Protein AF-A0A397ACU7-F1 (afdb_monomer_lite)

pLDDT: mean 76.29, std 17.74, range [30.45, 96.38]

Structure (mmCIF, N/CA/C/O backbone):
data_AF-A0A397ACU7-F1
#
_entry.id   AF-A0A397ACU7-F1
#
loop_
_atom_site.group_PDB
_atom_site.id
_atom_site.type_symbol
_atom_site.label_atom_id
_atom_site.label_alt_id
_atom_site.label_comp_id
_atom_site.label_asym_id
_atom_site.label_entity_id
_atom_site.label_seq_id
_atom_site.pdbx_PDB_ins_code
_atom_site.Cartn_x
_atom_site.Cartn_y
_atom_site.Cartn_z
_atom_site.occupancy
_atom_site.B_iso_or_equiv
_atom_site.auth_seq_id
_atom_site.auth_comp_id
_atom_site.auth_asym_id
_atom_site.auth_atom_id
_atom_site.pdbx_PDB_model_num
ATOM 1 N N . GLU A 1 1 ? 20.300 -35.155 -8.261 1.00 39.19 1 GLU A N 1
ATOM 2 C CA . GLU A 1 1 ? 19.175 -34.224 -8.020 1.00 39.19 1 GLU A CA 1
ATOM 3 C C . GLU A 1 1 ? 19.574 -33.224 -6.942 1.00 39.19 1 GLU A C 1
ATOM 5 O O . GLU A 1 1 ? 20.519 -33.533 -6.229 1.00 39.19 1 GLU A O 1
ATOM 10 N N . THR A 1 2 ? 18.857 -32.092 -6.836 1.00 38.22 2 THR A N 1
ATOM 11 C CA . THR A 1 2 ? 18.760 -31.176 -5.666 1.00 38.22 2 THR A CA 1
ATOM 12 C C . THR A 1 2 ? 20.069 -30.632 -5.042 1.00 38.22 2 THR A C 1
ATOM 14 O O . THR A 1 2 ? 20.925 -31.390 -4.613 1.00 38.22 2 THR A O 1
ATOM 17 N N . ASN A 1 3 ? 20.287 -29.327 -4.849 1.00 34.41 3 ASN A N 1
ATOM 18 C CA . ASN A 1 3 ? 19.419 -28.156 -5.004 1.00 34.41 3 ASN A CA 1
ATOM 19 C C . ASN A 1 3 ? 20.238 -26.928 -5.417 1.00 34.41 3 ASN A C 1
ATOM 21 O O . ASN A 1 3 ? 21.365 -26.742 -4.959 1.00 34.41 3 ASN A O 1
ATOM 25 N N . THR A 1 4 ? 19.622 -26.043 -6.199 1.00 33.03 4 THR A N 1
ATOM 26 C CA . THR A 1 4 ? 20.116 -24.683 -6.433 1.00 33.03 4 THR A CA 1
ATOM 27 C C . THR A 1 4 ? 19.998 -23.888 -5.131 1.00 33.03 4 THR A C 1
ATOM 29 O O . THR A 1 4 ? 18.939 -23.355 -4.809 1.00 33.03 4 THR A O 1
ATOM 32 N N . VAL A 1 5 ? 21.068 -23.842 -4.339 1.00 34.16 5 VAL A N 1
ATOM 33 C CA . VAL A 1 5 ? 21.126 -22.978 -3.153 1.00 34.16 5 VAL A CA 1
ATOM 34 C C . VAL A 1 5 ? 21.293 -21.531 -3.622 1.00 34.16 5 VAL A C 1
ATOM 36 O O . VAL A 1 5 ? 22.089 -21.270 -4.524 1.00 34.16 5 VAL A O 1
ATOM 39 N N . LEU A 1 6 ? 20.563 -20.594 -3.008 1.00 35.56 6 LEU A N 1
ATOM 40 C CA . LEU A 1 6 ? 20.692 -19.147 -3.224 1.00 35.56 6 LEU A CA 1
ATOM 41 C C . LEU A 1 6 ? 22.076 -18.646 -2.771 1.00 35.56 6 LEU A C 1
ATOM 43 O O . LEU A 1 6 ? 22.251 -18.116 -1.675 1.00 35.56 6 LEU A O 1
ATOM 47 N N . GLY A 1 7 ? 23.084 -18.850 -3.617 1.00 30.45 7 GLY A N 1
ATOM 48 C CA . GLY A 1 7 ? 24.438 -18.355 -3.408 1.00 30.45 7 GLY A CA 1
ATOM 49 C C . GLY A 1 7 ? 24.537 -16.852 -3.676 1.00 30.45 7 GLY A C 1
ATOM 50 O O . GLY A 1 7 ? 24.100 -16.374 -4.717 1.00 30.45 7 GLY A O 1
ATOM 51 N N . ASN A 1 8 ? 25.192 -16.128 -2.764 1.00 37.19 8 ASN A N 1
ATOM 52 C CA . ASN A 1 8 ? 25.598 -14.722 -2.907 1.00 37.19 8 ASN A CA 1
ATOM 53 C C . ASN A 1 8 ? 24.500 -13.635 -2.962 1.00 37.19 8 ASN A C 1
ATOM 55 O O . ASN A 1 8 ? 24.664 -12.625 -3.644 1.00 37.19 8 ASN A O 1
ATOM 59 N N . VAL A 1 9 ? 23.499 -13.713 -2.081 1.00 35.19 9 VAL A N 1
ATOM 60 C CA . VAL A 1 9 ? 23.049 -12.496 -1.369 1.00 35.19 9 VAL A CA 1
ATOM 61 C C . VAL A 1 9 ? 23.699 -12.483 0.015 1.00 35.19 9 VAL A C 1
ATOM 63 O O . VAL A 1 9 ? 23.343 -13.252 0.899 1.00 35.19 9 VAL A O 1
ATOM 66 N N . SER A 1 10 ? 24.754 -11.681 0.175 1.00 38.12 10 SER A N 1
ATOM 67 C CA . SER A 1 10 ? 25.723 -11.847 1.272 1.00 38.12 10 SER A CA 1
ATOM 68 C C . SER A 1 10 ? 25.326 -11.215 2.611 1.00 38.12 10 SER A C 1
ATOM 70 O O . SER A 1 10 ? 26.067 -11.371 3.580 1.00 38.12 10 SER A O 1
ATOM 72 N N . GLN A 1 11 ? 24.197 -10.501 2.683 1.00 41.81 11 GLN A N 1
ATOM 73 C CA . GLN A 1 11 ? 23.679 -9.872 3.904 1.00 41.81 11 GLN A CA 1
ATOM 74 C C . GLN A 1 11 ? 22.144 -9.832 3.862 1.00 41.81 11 GLN A C 1
ATOM 76 O O . GLN A 1 11 ? 21.571 -9.466 2.838 1.00 41.81 11 GLN A O 1
ATOM 81 N N . GLY A 1 12 ? 21.483 -10.184 4.969 1.00 38.09 12 GLY A N 1
ATOM 82 C CA . GLY A 1 12 ? 20.056 -9.896 5.167 1.00 38.09 12 GLY A CA 1
ATOM 83 C C . GLY A 1 12 ? 19.844 -8.439 5.615 1.00 38.09 12 GLY A C 1
ATOM 84 O O . GLY A 1 12 ? 20.778 -7.811 6.113 1.00 38.09 12 GLY A O 1
ATOM 85 N N . LEU A 1 13 ? 18.648 -7.872 5.407 1.00 43.78 13 LEU A N 1
ATOM 86 C CA . LEU A 1 13 ? 18.529 -6.429 5.139 1.00 43.78 13 LEU A CA 1
ATOM 87 C C . LEU A 1 13 ? 17.731 -5.582 6.148 1.00 43.78 13 LEU A C 1
ATOM 89 O O . LEU A 1 13 ? 16.628 -5.922 6.551 1.00 43.78 13 LEU A O 1
ATOM 93 N N . TYR A 1 14 ? 18.372 -4.457 6.507 1.00 39.62 14 TYR A N 1
ATOM 94 C CA . TYR A 1 14 ? 18.176 -3.508 7.621 1.00 39.62 14 TYR A CA 1
ATOM 95 C C . TYR A 1 14 ? 16.985 -2.508 7.623 1.00 39.62 14 TYR A C 1
ATOM 97 O O . TYR A 1 14 ? 17.292 -1.336 7.845 1.00 39.62 14 TYR A O 1
ATOM 105 N N . TYR A 1 15 ? 15.704 -2.820 7.328 1.00 47.34 15 TYR A N 1
ATOM 106 C CA . TYR A 1 15 ? 14.641 -1.768 7.389 1.00 47.34 15 TYR A CA 1
ATOM 107 C C . TYR A 1 15 ? 13.234 -2.148 7.936 1.00 47.34 15 TYR A C 1
ATOM 109 O O . TYR A 1 15 ? 12.556 -3.001 7.373 1.00 47.34 15 TYR A O 1
ATOM 117 N N . GLY A 1 16 ? 12.777 -1.452 8.998 1.00 47.69 16 GLY A N 1
ATOM 118 C CA . GLY A 1 16 ? 11.485 -1.579 9.708 1.00 47.69 16 GLY A CA 1
ATOM 119 C C . GLY A 1 16 ? 11.460 -0.740 11.007 1.00 47.69 16 GLY A C 1
ATOM 120 O O . GLY A 1 16 ? 12.494 -0.544 11.639 1.00 47.69 16 GLY A O 1
ATOM 121 N N . CYS A 1 17 ? 10.305 -0.183 11.392 1.00 51.72 17 CYS A N 1
ATOM 122 C CA . CYS A 1 17 ? 10.240 0.986 12.294 1.00 51.72 17 CYS A CA 1
ATOM 123 C C . CYS A 1 17 ? 9.982 0.707 13.789 1.00 51.72 17 CYS A C 1
ATOM 125 O O . CYS A 1 17 ? 9.547 1.612 14.488 1.00 51.72 17 CYS A O 1
ATOM 127 N N . SER A 1 18 ? 10.239 -0.489 14.325 1.00 53.19 18 SER A N 1
ATOM 128 C CA . SER A 1 18 ? 9.941 -0.784 15.744 1.00 53.19 18 SER A CA 1
ATOM 129 C C . SER A 1 18 ? 10.674 0.131 16.737 1.00 53.19 18 SER A C 1
ATOM 131 O O . SER A 1 18 ? 10.066 0.584 17.701 1.00 53.19 18 SER A O 1
ATOM 133 N N . SER A 1 19 ? 11.932 0.487 16.461 1.00 57.47 19 SER A N 1
ATOM 134 C CA . SER A 1 19 ? 12.715 1.427 17.281 1.00 57.47 19 SER A CA 1
ATOM 135 C C . SER A 1 19 ? 12.197 2.869 17.250 1.00 57.47 19 SER A C 1
ATOM 137 O O . SER A 1 19 ? 12.534 3.655 18.129 1.00 57.47 19 SER A O 1
ATOM 139 N N . TYR A 1 20 ? 11.350 3.239 16.280 1.00 57.50 20 TYR A N 1
ATOM 140 C CA . TYR A 1 20 ? 10.664 4.535 16.287 1.00 57.50 20 TYR A CA 1
ATOM 141 C C . TYR A 1 20 ? 9.743 4.655 17.509 1.00 57.50 20 TYR A C 1
ATOM 143 O O . TYR A 1 20 ? 9.672 5.720 18.114 1.00 57.50 20 TYR A O 1
ATOM 151 N N . ASN A 1 21 ? 9.105 3.559 17.928 1.00 55.72 21 ASN A N 1
ATOM 152 C CA . ASN A 1 21 ? 8.153 3.559 19.041 1.00 55.72 21 ASN A CA 1
ATOM 153 C C . ASN A 1 21 ? 8.831 3.825 20.401 1.00 55.72 21 ASN A C 1
ATOM 155 O O . ASN A 1 21 ? 8.188 4.360 21.300 1.00 55.72 21 ASN A O 1
ATOM 159 N N . ASP A 1 22 ? 10.130 3.520 20.535 1.00 63.78 22 ASP A N 1
ATOM 160 C CA . ASP A 1 22 ? 10.926 3.852 21.728 1.00 63.78 22 ASP A CA 1
ATOM 161 C C . ASP A 1 22 ? 11.171 5.369 21.852 1.00 63.78 22 ASP A C 1
ATOM 163 O O . ASP A 1 22 ? 11.226 5.912 22.956 1.00 63.78 22 ASP A O 1
ATOM 167 N N . PHE A 1 23 ? 11.300 6.071 20.718 1.00 55.94 23 PHE A N 1
ATOM 168 C CA . PHE A 1 23 ? 11.478 7.530 20.664 1.00 55.94 23 PHE A CA 1
ATOM 169 C C . PHE A 1 23 ? 10.150 8.300 20.626 1.00 55.94 23 PHE A C 1
ATOM 171 O O . PHE A 1 23 ? 10.086 9.444 21.076 1.00 55.94 23 PHE A O 1
ATOM 178 N N . PHE A 1 24 ? 9.100 7.681 20.090 1.00 63.31 24 PHE A N 1
ATOM 179 C CA . PHE A 1 24 ? 7.780 8.269 19.881 1.00 63.31 24 PHE A CA 1
ATOM 180 C C . PHE A 1 24 ? 6.702 7.350 20.475 1.00 63.31 24 PHE A C 1
ATOM 182 O O . PHE A 1 24 ? 5.971 6.701 19.726 1.00 63.31 24 PHE A O 1
ATOM 189 N N . PRO A 1 25 ? 6.590 7.263 21.814 1.00 62.16 25 PRO A N 1
ATOM 190 C CA . PRO A 1 25 ? 5.558 6.453 22.450 1.00 62.16 25 PRO A CA 1
ATOM 191 C C . PRO A 1 25 ? 4.149 6.925 22.041 1.00 62.16 25 PRO A C 1
ATOM 193 O O . PRO A 1 25 ? 3.950 8.120 21.787 1.00 62.16 25 PRO A O 1
ATOM 196 N N . PRO A 1 26 ? 3.146 6.025 22.004 1.00 61.75 26 PRO A N 1
ATOM 197 C CA . PRO A 1 26 ? 1.774 6.385 21.659 1.00 61.75 26 PRO A CA 1
ATOM 198 C C . PRO A 1 26 ? 1.267 7.497 22.592 1.00 61.75 26 PRO A C 1
ATOM 200 O O . PRO A 1 26 ? 1.359 7.347 23.813 1.00 61.75 26 PRO A O 1
ATOM 203 N N . PRO A 1 27 ? 0.703 8.603 22.066 1.00 58.66 27 PRO A N 1
ATOM 204 C CA . PRO A 1 27 ? 0.390 9.809 22.846 1.00 58.66 27 PRO A CA 1
ATOM 205 C C . PRO A 1 27 ? -0.790 9.662 23.831 1.00 58.66 27 PRO A C 1
ATOM 207 O O . PRO A 1 27 ? -1.381 10.658 24.244 1.00 58.66 27 PRO A O 1
ATOM 210 N N . GLY A 1 28 ? -1.192 8.436 24.186 1.00 56.94 28 GLY A N 1
ATOM 211 C CA . GLY A 1 28 ? -2.330 8.114 25.059 1.00 56.94 28 GLY A CA 1
ATOM 212 C C . GLY A 1 28 ? -3.714 8.409 24.460 1.00 56.94 28 GLY A C 1
ATOM 213 O O . GLY A 1 28 ? -4.695 7.787 24.855 1.00 56.94 28 GLY A O 1
ATOM 214 N N . ALA A 1 29 ? -3.797 9.319 23.488 1.00 54.94 29 ALA A N 1
ATOM 215 C CA . ALA A 1 29 ? -4.983 9.628 22.703 1.00 54.94 29 ALA A CA 1
ATOM 216 C C . ALA A 1 29 ? -4.582 9.968 21.260 1.00 54.94 29 ALA A C 1
ATOM 218 O O . ALA A 1 29 ? -3.799 10.885 21.019 1.00 54.94 29 ALA A O 1
ATOM 219 N N . ASN A 1 30 ? -5.145 9.241 20.297 1.00 60.97 30 ASN A N 1
ATOM 220 C CA . ASN A 1 30 ? -4.681 9.253 18.897 1.00 60.97 30 ASN A CA 1
ATOM 221 C C . ASN A 1 30 ? -5.370 10.338 18.080 1.00 60.97 30 ASN A C 1
ATOM 223 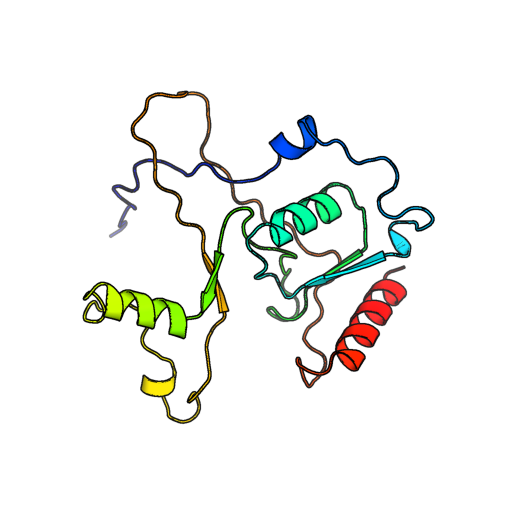O O . ASN A 1 30 ? -4.776 10.978 17.219 1.00 60.97 30 ASN A O 1
ATOM 227 N N . PHE A 1 31 ? -6.637 10.563 18.416 1.00 69.38 31 PHE A N 1
ATOM 228 C CA . PHE A 1 31 ? -7.478 11.618 17.893 1.00 69.38 31 PHE A CA 1
ATOM 229 C C . PHE A 1 31 ? -8.217 12.203 19.095 1.00 69.38 31 PHE A C 1
ATOM 231 O O . PHE A 1 31 ? -8.940 11.499 19.799 1.00 69.38 31 PHE A O 1
ATOM 238 N N . LYS A 1 32 ? -7.978 13.482 19.395 1.00 69.00 32 LYS A N 1
ATOM 239 C CA . LYS A 1 32 ? -8.492 14.121 20.613 1.00 69.00 32 LYS A CA 1
ATOM 240 C C . LYS A 1 32 ? -10.027 14.091 20.628 1.00 69.00 32 LYS A C 1
ATOM 242 O O . LYS A 1 32 ? -10.661 14.845 19.899 1.00 69.00 32 LYS A O 1
ATOM 247 N N . GLY A 1 33 ? -10.597 13.252 21.494 1.00 72.25 33 GLY A N 1
ATOM 248 C CA . GLY A 1 33 ? -12.046 13.082 21.648 1.00 72.25 33 GLY A CA 1
ATOM 249 C C . GLY A 1 33 ? -12.661 11.886 20.910 1.00 72.25 33 GLY A C 1
ATOM 250 O O . GLY A 1 33 ? -13.878 11.746 20.956 1.00 72.25 33 GLY A O 1
ATOM 251 N N . LEU A 1 34 ? -11.866 11.018 20.269 1.00 77.06 34 LEU A N 1
ATOM 252 C CA . LEU A 1 34 ? -12.339 9.770 19.654 1.00 77.06 34 LEU A CA 1
ATOM 253 C C . LEU A 1 34 ? -11.627 8.556 20.274 1.00 77.06 34 LEU A C 1
ATOM 255 O O . LEU A 1 34 ? -10.408 8.568 20.445 1.00 77.06 34 LEU A O 1
ATOM 259 N N . SER A 1 35 ? -12.388 7.505 20.588 1.00 83.12 35 SER A N 1
ATOM 260 C CA . SER A 1 35 ? -11.850 6.167 20.868 1.00 83.12 35 SER A CA 1
ATOM 261 C C . SER A 1 35 ? -11.395 5.489 19.571 1.00 83.12 35 SER A C 1
ATOM 263 O O . SER A 1 35 ? -11.840 5.866 18.485 1.00 83.12 35 SER A O 1
ATOM 265 N N . ALA A 1 36 ? -10.533 4.472 19.678 1.00 81.44 36 ALA A N 1
ATOM 266 C CA . ALA A 1 36 ? -10.073 3.691 18.525 1.00 81.44 36 ALA A CA 1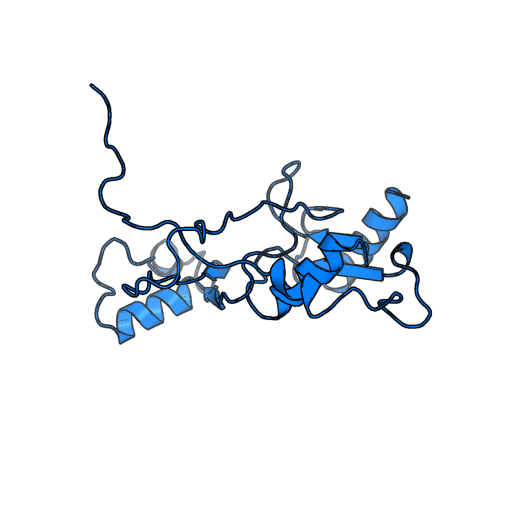
ATOM 267 C C . ALA A 1 36 ? -11.245 3.070 17.737 1.00 81.44 36 ALA A C 1
ATOM 269 O O . ALA A 1 36 ? -11.242 3.107 16.508 1.00 81.44 36 ALA A O 1
ATOM 270 N N . ASP A 1 37 ? -12.286 2.618 18.441 1.00 84.62 37 ASP A N 1
ATOM 271 C CA . ASP A 1 37 ? -13.506 2.015 17.872 1.00 84.62 37 ASP A CA 1
ATOM 272 C C . ASP A 1 37 ? -14.305 2.983 16.972 1.00 84.62 37 ASP A C 1
ATOM 274 O O . ASP A 1 37 ? -15.102 2.573 16.130 1.00 84.62 37 ASP A O 1
ATOM 278 N N . HIS A 1 38 ? -14.088 4.294 17.126 1.00 87.25 38 HIS A N 1
ATOM 279 C CA . HIS A 1 38 ? -14.715 5.341 16.313 1.00 87.25 38 HIS A CA 1
ATOM 280 C C . HIS A 1 38 ? -13.832 5.835 15.158 1.00 87.25 38 HIS A C 1
ATOM 282 O O . HIS A 1 38 ? -14.218 6.769 14.450 1.00 87.25 38 HIS A O 1
ATOM 288 N N . VAL A 1 39 ? -12.663 5.229 14.943 1.00 90.00 39 VAL A N 1
ATOM 289 C CA . VAL A 1 39 ? -11.739 5.590 13.866 1.00 90.00 39 VAL A CA 1
ATOM 290 C C . VAL A 1 39 ? -11.529 4.391 12.952 1.00 90.00 39 VAL A C 1
ATOM 292 O O . VAL A 1 39 ? -11.182 3.301 13.394 1.00 90.00 39 VAL A O 1
ATOM 295 N N . ILE A 1 40 ? -11.710 4.611 11.651 1.00 92.19 40 ILE A N 1
ATOM 296 C CA . ILE A 1 40 ? -11.448 3.616 10.611 1.00 92.19 40 ILE A CA 1
ATOM 297 C C . ILE A 1 40 ? -10.369 4.182 9.698 1.00 92.19 40 ILE A C 1
ATOM 299 O O . ILE A 1 40 ? -10.555 5.244 9.102 1.00 92.19 40 ILE A O 1
ATOM 303 N N . LEU A 1 41 ? -9.254 3.468 9.572 1.00 92.12 41 LEU A N 1
ATOM 304 C CA . LEU A 1 41 ? -8.207 3.776 8.611 1.00 92.12 41 LEU A CA 1
ATOM 305 C C . LEU A 1 41 ? -8.298 2.785 7.447 1.00 92.12 41 LEU A C 1
ATOM 307 O O . LEU A 1 41 ? -8.337 1.571 7.645 1.00 92.12 41 LEU A O 1
ATOM 311 N N . VAL A 1 42 ? -8.365 3.317 6.227 1.00 91.38 42 VAL A N 1
ATOM 312 C CA . VAL A 1 42 ? -8.615 2.547 5.002 1.00 91.38 42 VAL A CA 1
ATOM 313 C C . VAL A 1 42 ? -7.369 2.555 4.120 1.00 91.38 42 VAL A C 1
ATOM 315 O O . VAL A 1 42 ? -6.721 3.588 3.967 1.00 91.38 42 VAL A O 1
ATOM 318 N N . SER A 1 43 ? -7.038 1.404 3.540 1.00 89.50 43 SER A N 1
ATOM 319 C CA . SER A 1 43 ? -5.876 1.208 2.671 1.00 89.50 43 SER A CA 1
ATOM 320 C C . SER A 1 43 ? -6.160 0.140 1.610 1.00 89.50 43 SER A C 1
ATOM 322 O O . SER A 1 43 ? -7.155 -0.577 1.664 1.00 89.50 43 SER A O 1
ATOM 324 N N . HIS A 1 44 ? -5.250 0.017 0.654 1.00 85.62 44 HIS A N 1
ATOM 325 C CA . HIS A 1 44 ? -5.168 -1.021 -0.382 1.00 85.62 44 HIS A CA 1
ATOM 326 C C . HIS A 1 44 ? -3.845 -1.815 -0.256 1.00 85.62 44 HIS A C 1
ATOM 328 O O . HIS A 1 44 ? -3.369 -2.432 -1.205 1.00 85.62 44 HIS A O 1
ATOM 334 N N . GLY A 1 45 ? -3.189 -1.756 0.909 1.00 83.81 45 GLY A N 1
ATOM 335 C CA . GLY A 1 45 ? -1.984 -2.520 1.260 1.00 83.81 45 GLY A CA 1
ATOM 336 C C . GLY A 1 45 ? -0.668 -1.998 0.671 1.00 83.81 45 GLY A C 1
ATOM 337 O O . GLY A 1 45 ? 0.331 -1.973 1.378 1.00 83.81 45 GLY A O 1
ATOM 338 N N . TYR A 1 46 ? -0.637 -1.495 -0.570 1.00 85.25 46 TYR A N 1
ATOM 339 C CA . TYR A 1 46 ? 0.622 -1.059 -1.212 1.00 85.25 46 TYR A CA 1
ATOM 340 C C . TYR A 1 46 ? 1.250 0.232 -0.649 1.00 85.25 46 TYR A C 1
ATOM 342 O O . TYR A 1 46 ? 2.279 0.675 -1.149 1.00 85.25 46 TYR A O 1
ATOM 350 N N . CYS A 1 47 ? 0.659 0.873 0.362 1.00 86.50 47 CYS A N 1
ATOM 351 C CA . CYS A 1 47 ? 1.240 2.064 0.983 1.00 86.50 47 CYS A CA 1
ATOM 352 C C . CYS A 1 47 ? 2.640 1.747 1.546 1.00 86.50 47 CYS A C 1
ATOM 354 O O . CYS A 1 47 ? 2.775 0.912 2.437 1.00 86.50 47 CYS A O 1
ATOM 356 N N . GLY A 1 48 ? 3.675 2.410 1.020 1.00 82.38 48 GLY A N 1
ATOM 357 C CA . GLY A 1 48 ? 5.065 1.991 1.217 1.00 82.38 48 GLY A CA 1
ATOM 358 C C . GLY A 1 48 ? 6.058 3.118 1.483 1.00 82.38 48 GLY A C 1
ATOM 359 O O . GLY A 1 48 ? 7.187 3.007 1.049 1.00 82.38 48 GLY A O 1
ATOM 360 N N . SER A 1 49 ? 5.663 4.223 2.124 1.00 83.00 49 SER A N 1
ATOM 361 C CA . SER A 1 49 ? 6.591 5.317 2.486 1.00 83.00 49 SER A CA 1
ATOM 362 C C . SER A 1 49 ? 6.216 5.912 3.855 1.00 83.00 49 SER A C 1
ATOM 364 O O . SER A 1 49 ? 5.865 5.152 4.756 1.00 83.00 49 SER A O 1
ATOM 366 N N . THR A 1 50 ? 6.206 7.236 4.053 1.00 81.19 50 THR A N 1
ATOM 367 C CA . THR A 1 50 ? 5.727 7.880 5.302 1.00 81.19 50 THR A CA 1
ATOM 368 C C . THR A 1 50 ? 4.320 7.419 5.706 1.00 81.19 50 THR A C 1
ATOM 370 O O . THR A 1 50 ? 4.046 7.216 6.887 1.00 81.19 50 THR A O 1
ATOM 373 N N . CYS A 1 51 ? 3.439 7.164 4.729 1.00 85.44 51 CYS A N 1
ATOM 374 C CA . CYS A 1 51 ? 2.111 6.601 4.990 1.00 85.44 51 CYS A CA 1
ATOM 375 C C . CYS A 1 51 ? 2.185 5.231 5.694 1.00 85.44 51 CYS A C 1
ATOM 377 O O . CYS A 1 51 ? 1.296 4.895 6.474 1.00 85.44 51 CYS A O 1
ATOM 379 N N . SER A 1 52 ? 3.242 4.447 5.444 1.00 85.81 52 SER A N 1
ATOM 380 C CA . SER A 1 52 ? 3.436 3.114 6.015 1.00 85.81 52 SER A CA 1
ATOM 381 C C . SER A 1 52 ? 3.944 3.202 7.446 1.00 85.81 52 SER A C 1
ATOM 383 O O . SER A 1 52 ? 3.532 2.379 8.248 1.00 85.81 52 SER A O 1
ATOM 385 N N . VAL A 1 53 ? 4.757 4.215 7.781 1.00 80.25 53 VAL A N 1
ATOM 386 C CA . VAL A 1 53 ? 5.151 4.528 9.171 1.00 80.25 53 VAL A CA 1
ATOM 387 C C . VAL A 1 53 ? 3.913 4.881 9.997 1.00 80.25 53 VAL A C 1
ATOM 389 O O . VAL A 1 53 ? 3.679 4.305 11.057 1.00 80.25 53 VAL A O 1
ATOM 392 N N . PHE A 1 54 ? 3.076 5.785 9.477 1.00 84.88 54 PHE A N 1
ATOM 393 C CA . PHE A 1 54 ? 1.814 6.167 10.114 1.00 84.88 54 PHE A CA 1
ATOM 394 C C . PHE A 1 54 ? 0.879 4.960 10.284 1.00 84.88 54 PHE A C 1
ATOM 396 O O . PHE A 1 54 ? 0.384 4.700 11.378 1.00 84.88 54 PHE A O 1
ATOM 403 N N . SER A 1 55 ? 0.689 4.180 9.220 1.00 87.44 55 SER A N 1
ATOM 404 C CA . SER A 1 55 ? -0.178 2.998 9.233 1.00 87.44 55 SER A CA 1
ATOM 405 C C . SER A 1 55 ? 0.333 1.906 10.179 1.00 87.44 55 SER A C 1
ATOM 407 O O . SER A 1 55 ? -0.471 1.307 10.891 1.00 87.44 55 SER A O 1
ATOM 409 N N . SER A 1 56 ? 1.653 1.681 10.249 1.00 82.19 56 SER A N 1
ATOM 410 C CA . SER A 1 56 ? 2.254 0.738 11.198 1.00 82.19 56 SER A CA 1
ATOM 411 C C . SER A 1 56 ? 2.082 1.186 12.637 1.00 82.19 56 SER A C 1
ATOM 413 O O . SER A 1 56 ? 1.745 0.364 13.479 1.00 82.19 56 SER A O 1
ATOM 415 N N . PHE A 1 57 ? 2.231 2.480 12.913 1.00 82.19 57 PHE A N 1
ATOM 416 C CA . PHE A 1 57 ? 2.042 3.030 14.251 1.00 82.19 57 PHE A CA 1
ATOM 417 C C . PHE A 1 57 ? 0.590 2.883 14.732 1.00 82.19 57 PHE A C 1
ATOM 419 O O . PHE A 1 57 ? 0.335 2.404 15.837 1.00 82.19 57 PHE A O 1
ATOM 426 N N . ILE A 1 58 ? -0.371 3.230 13.867 1.00 85.00 58 ILE A N 1
ATOM 427 C CA . ILE A 1 58 ? -1.805 3.090 14.148 1.00 85.00 58 ILE A CA 1
ATOM 428 C C . ILE A 1 58 ? -2.184 1.627 14.415 1.00 85.00 58 ILE A C 1
ATOM 430 O O . ILE A 1 58 ? -2.922 1.353 15.361 1.00 85.00 58 ILE A O 1
ATOM 434 N N . GLN A 1 59 ? -1.662 0.686 13.624 1.00 82.94 59 GLN A N 1
ATOM 435 C CA . GLN A 1 59 ? -1.954 -0.738 13.783 1.00 82.94 59 GLN A CA 1
ATOM 436 C C . GLN A 1 59 ? -1.268 -1.343 15.020 1.00 82.94 59 GLN A C 1
ATOM 438 O O . GLN A 1 59 ? -1.928 -2.007 15.813 1.00 82.94 59 GLN A O 1
ATOM 443 N N . GLN A 1 60 ? 0.031 -1.093 15.227 1.00 80.25 60 GLN A N 1
ATOM 444 C CA . GLN A 1 60 ? 0.821 -1.689 16.319 1.00 80.25 60 GLN A CA 1
ATOM 445 C C . GLN A 1 60 ? 0.316 -1.318 17.715 1.00 80.25 60 GLN A C 1
ATOM 447 O O . GLN A 1 60 ? 0.475 -2.102 18.648 1.00 80.25 60 GLN A O 1
ATOM 452 N N . HIS A 1 61 ? -0.298 -0.144 17.863 1.00 80.81 61 HIS A N 1
ATOM 453 C CA . HIS A 1 61 ? -0.835 0.311 19.140 1.00 80.81 61 HIS A CA 1
ATOM 454 C C . HIS A 1 61 ? -2.377 0.228 19.229 1.00 80.81 61 HIS A C 1
ATOM 456 O O . HIS A 1 61 ? -2.941 0.689 20.217 1.00 80.81 61 HIS A O 1
ATOM 462 N N . ASN A 1 62 ? -3.062 -0.394 18.254 1.00 84.06 62 ASN A N 1
ATOM 463 C CA . ASN A 1 62 ? -4.531 -0.545 18.194 1.00 84.06 62 ASN A CA 1
ATOM 464 C C . ASN A 1 62 ? -5.293 0.795 18.251 1.00 84.06 62 ASN A C 1
ATOM 466 O O . ASN A 1 62 ? -6.215 0.988 19.041 1.00 84.06 62 ASN A O 1
ATOM 470 N N . LEU A 1 63 ? -4.876 1.755 17.425 1.00 85.44 63 LEU A N 1
ATOM 471 C CA . LEU A 1 63 ? -5.314 3.155 17.506 1.00 85.44 63 LEU A CA 1
ATOM 472 C C . LEU A 1 63 ? -6.526 3.490 16.620 1.00 85.44 63 LEU A C 1
ATOM 474 O O . LEU A 1 63 ? -7.077 4.585 16.747 1.00 85.44 63 LEU A O 1
ATOM 478 N N . ALA A 1 64 ? -6.914 2.565 15.739 1.00 89.69 64 ALA A N 1
ATOM 479 C CA . ALA A 1 64 ? -8.079 2.602 14.854 1.00 89.69 64 ALA A CA 1
ATOM 480 C C . ALA A 1 64 ? -8.392 1.183 14.338 1.00 89.69 64 ALA A C 1
ATOM 482 O O . ALA A 1 64 ? -7.498 0.333 14.294 1.00 89.69 64 ALA A O 1
ATOM 483 N N . HIS A 1 65 ? -9.607 0.948 13.836 1.00 92.25 65 HIS A N 1
ATOM 484 C CA . HIS A 1 65 ? -9.870 -0.202 12.964 1.00 92.25 65 HIS A CA 1
ATOM 485 C C . HIS A 1 65 ? -9.119 -0.040 11.641 1.00 92.25 65 HIS A C 1
ATOM 487 O O . HIS A 1 65 ? -9.185 1.017 11.010 1.00 92.25 65 HIS A O 1
ATOM 493 N N . THR A 1 66 ? -8.445 -1.094 11.180 1.00 93.00 66 THR A N 1
ATOM 494 C CA . THR A 1 66 ? -7.735 -1.084 9.892 1.00 93.00 66 THR A CA 1
ATOM 495 C C . THR A 1 66 ? -8.487 -1.912 8.851 1.00 93.00 66 THR A C 1
ATOM 497 O O . THR A 1 66 ? -8.776 -3.088 9.073 1.00 93.00 66 THR A O 1
ATOM 500 N N . VAL A 1 67 ? -8.825 -1.297 7.714 1.00 93.88 67 VAL A N 1
ATOM 501 C CA . VAL A 1 67 ? -9.562 -1.930 6.606 1.00 93.88 67 VAL A CA 1
ATOM 502 C C . VAL A 1 67 ? -8.699 -1.909 5.345 1.00 93.88 67 VAL A C 1
ATOM 504 O O . VAL A 1 67 ? -8.466 -0.847 4.766 1.00 93.88 67 VAL A O 1
ATOM 507 N N . ALA A 1 68 ? -8.223 -3.075 4.913 1.00 92.12 68 ALA A N 1
ATOM 508 C CA . ALA A 1 68 ? -7.479 -3.238 3.666 1.00 92.12 68 ALA A CA 1
ATOM 509 C C . ALA A 1 68 ? -8.405 -3.763 2.559 1.00 92.12 68 ALA A C 1
ATOM 511 O O . ALA A 1 68 ? -8.886 -4.887 2.648 1.00 92.12 68 ALA A O 1
ATOM 512 N N . PHE A 1 69 ? -8.663 -2.968 1.521 1.00 90.12 69 PHE A N 1
ATOM 513 C CA . PHE A 1 69 ? -9.460 -3.413 0.379 1.00 90.12 69 PHE A CA 1
ATOM 514 C C . PHE A 1 69 ? -8.626 -4.167 -0.659 1.00 90.12 69 PHE A C 1
ATOM 516 O O . PHE A 1 69 ? -7.498 -3.774 -0.982 1.00 90.12 69 PHE A O 1
ATOM 523 N N . GLY A 1 70 ? -9.237 -5.196 -1.246 1.00 86.31 70 GLY A N 1
ATOM 524 C CA . GLY A 1 70 ? -8.700 -5.938 -2.383 1.00 86.31 70 GLY A CA 1
ATOM 525 C C . GLY A 1 70 ? -8.167 -7.313 -2.001 1.00 86.31 70 GLY A C 1
ATOM 526 O O . GLY A 1 70 ? -8.895 -8.119 -1.427 1.00 86.31 70 GLY A O 1
ATOM 527 N N . GLY A 1 71 ? -6.921 -7.591 -2.397 1.00 81.44 71 GLY A N 1
ATOM 528 C CA . GLY A 1 71 ? -6.261 -8.867 -2.135 1.00 81.44 71 GLY A CA 1
ATOM 529 C C . GLY A 1 71 ? -6.963 -10.067 -2.779 1.00 81.44 71 GLY A C 1
ATOM 530 O O . GLY A 1 71 ? -7.688 -9.940 -3.768 1.00 81.44 71 GLY A O 1
ATOM 531 N N . TYR A 1 72 ? -6.730 -11.248 -2.207 1.00 82.50 72 TYR A N 1
ATOM 532 C CA . TYR A 1 72 ? -7.461 -12.464 -2.551 1.00 82.50 72 TYR A CA 1
ATOM 533 C C . TYR A 1 72 ? -8.554 -12.711 -1.512 1.00 82.50 72 TYR A C 1
ATOM 535 O O . TYR A 1 72 ? -8.327 -12.553 -0.311 1.00 82.50 72 TYR A O 1
ATOM 543 N N . LYS A 1 73 ? -9.736 -13.132 -1.974 1.00 80.12 73 LYS A N 1
ATOM 544 C CA . LYS A 1 73 ? -10.850 -13.492 -1.092 1.00 80.12 73 LYS A CA 1
ATOM 545 C C . LYS A 1 73 ? -10.400 -14.559 -0.086 1.00 80.12 73 LYS A C 1
ATOM 547 O O . LYS A 1 73 ? -9.721 -15.509 -0.461 1.00 80.12 73 LYS A O 1
ATOM 552 N N . ASP A 1 74 ? -10.799 -14.386 1.173 1.00 80.00 74 ASP A N 1
ATOM 553 C CA . ASP A 1 74 ? -10.495 -15.281 2.300 1.00 80.00 74 ASP A CA 1
ATOM 554 C C . ASP A 1 74 ? -8.985 -15.415 2.639 1.00 80.00 74 ASP A C 1
ATOM 556 O O . ASP A 1 74 ? -8.609 -16.233 3.477 1.00 80.00 74 ASP A O 1
ATOM 560 N N . VAL A 1 75 ? -8.115 -14.576 2.057 1.00 86.69 75 VAL A N 1
ATOM 561 C CA . VAL A 1 75 ? -6.677 -14.491 2.375 1.00 86.69 75 VAL A CA 1
ATOM 562 C C . VAL A 1 75 ? -6.395 -13.200 3.138 1.00 86.69 75 VAL A C 1
ATOM 564 O O . VAL A 1 75 ? -6.803 -12.116 2.719 1.00 86.69 75 VAL A O 1
ATOM 567 N N . ALA A 1 76 ? -5.669 -13.301 4.254 1.00 87.56 76 ALA A N 1
ATOM 568 C CA . ALA A 1 76 ? -5.266 -12.142 5.044 1.00 87.56 76 ALA A CA 1
ATOM 569 C C . ALA A 1 76 ? -4.509 -11.115 4.181 1.00 87.56 76 ALA A C 1
ATOM 571 O O . ALA A 1 76 ? -3.544 -11.457 3.496 1.00 87.56 76 ALA A O 1
ATOM 572 N N . GLN A 1 77 ? -4.923 -9.847 4.244 1.00 86.50 77 GLN A N 1
ATOM 573 C CA . GLN A 1 77 ? -4.272 -8.743 3.539 1.00 86.50 77 GLN A CA 1
ATOM 574 C C . GLN A 1 77 ? -3.552 -7.830 4.531 1.00 86.50 77 GLN A C 1
ATOM 576 O O . GLN A 1 77 ? -4.048 -7.545 5.622 1.00 86.50 77 GLN A O 1
ATOM 581 N N . GLN A 1 78 ? -2.375 -7.359 4.134 1.00 86.94 78 GLN A N 1
ATOM 582 C CA . GLN A 1 78 ? -1.582 -6.413 4.906 1.00 86.94 78 GLN A CA 1
ATOM 583 C C . GLN A 1 78 ? -2.134 -4.990 4.769 1.00 86.94 78 GLN A C 1
ATOM 585 O O . GLN A 1 78 ? -2.590 -4.592 3.695 1.00 86.94 78 GLN A O 1
ATOM 590 N N . PHE A 1 79 ? -2.093 -4.216 5.853 1.00 88.38 79 PHE A N 1
ATOM 591 C CA . PHE A 1 79 ? -2.653 -2.864 5.859 1.00 88.38 79 PHE A CA 1
ATOM 592 C C . PHE A 1 79 ? -1.739 -1.816 5.190 1.00 88.38 79 PHE A C 1
ATOM 594 O O . PHE A 1 79 ? -2.205 -0.857 4.575 1.00 88.38 79 PHE A O 1
ATOM 601 N N . PHE A 1 80 ? -0.432 -2.032 5.253 1.00 87.44 80 PHE A N 1
ATOM 602 C CA . PHE A 1 80 ? 0.621 -1.267 4.586 1.00 87.44 80 PHE A CA 1
ATOM 603 C C . PHE A 1 80 ? 1.693 -2.246 4.099 1.00 87.44 80 PHE A C 1
ATOM 605 O O . PHE A 1 80 ? 1.587 -3.442 4.360 1.00 87.44 80 PHE A O 1
ATOM 612 N N . SER A 1 81 ? 2.712 -1.743 3.407 1.00 86.00 81 SER A N 1
ATOM 613 C CA . SER A 1 81 ? 3.804 -2.540 2.857 1.00 86.00 81 SER A CA 1
ATOM 614 C C . SER A 1 81 ? 5.113 -2.261 3.607 1.00 86.00 81 SER A C 1
ATOM 616 O O . SER A 1 81 ? 5.286 -2.741 4.725 1.00 86.00 81 SER A O 1
ATOM 618 N N . PHE A 1 82 ? 6.034 -1.484 3.034 1.00 78.94 82 PHE A N 1
ATOM 619 C CA . PHE A 1 82 ? 7.332 -1.196 3.648 1.00 78.94 82 PHE A CA 1
ATOM 620 C C . PHE A 1 82 ? 7.412 0.267 4.094 1.00 78.94 82 PHE A C 1
ATOM 622 O O . PHE A 1 82 ? 7.299 1.160 3.256 1.00 78.94 82 PHE A O 1
ATOM 629 N N . PRO A 1 83 ? 7.674 0.568 5.374 1.00 77.69 83 PRO A N 1
ATOM 630 C CA . PRO A 1 83 ? 8.168 1.885 5.753 1.00 77.69 83 PRO A CA 1
ATOM 631 C C . PRO A 1 83 ? 9.450 2.224 4.975 1.00 77.69 83 PRO A C 1
ATOM 633 O O . PRO A 1 83 ? 10.265 1.345 4.712 1.00 77.69 83 PRO A O 1
ATOM 636 N N . GLY A 1 84 ? 9.630 3.491 4.591 1.00 75.62 84 GLY A N 1
ATOM 637 C CA . GLY A 1 84 ? 10.837 3.962 3.888 1.00 75.62 84 GLY A CA 1
ATOM 638 C C . GLY A 1 84 ? 11.027 3.488 2.437 1.00 75.62 84 GLY A C 1
ATOM 639 O O . GLY A 1 84 ? 12.045 3.821 1.835 1.00 75.62 84 GLY A O 1
ATOM 640 N N . GLY A 1 85 ? 10.078 2.747 1.861 1.00 80.81 85 GLY A N 1
ATOM 641 C CA . GLY A 1 85 ? 10.068 2.427 0.434 1.00 80.81 85 GLY A CA 1
ATOM 642 C C . GLY A 1 85 ? 9.492 3.545 -0.447 1.00 80.81 85 GLY A C 1
ATOM 643 O O . GLY A 1 85 ? 9.292 4.693 -0.028 1.00 80.81 85 GLY A O 1
ATOM 644 N N . GLN A 1 86 ? 9.17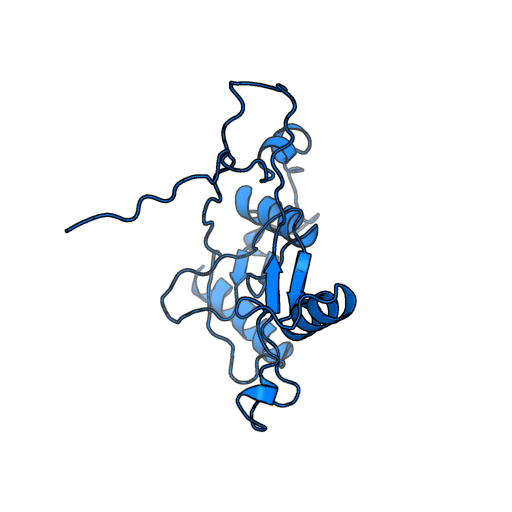4 3.162 -1.681 1.00 84.50 86 GLN A N 1
ATOM 645 C CA . GLN A 1 86 ? 8.517 3.979 -2.694 1.00 84.50 86 GLN A CA 1
ATOM 646 C C . GLN A 1 86 ? 7.357 3.190 -3.313 1.00 84.50 86 GLN A C 1
ATOM 648 O O . GLN A 1 86 ? 7.500 2.011 -3.637 1.00 84.50 86 GLN A O 1
ATOM 653 N N . VAL A 1 87 ? 6.208 3.842 -3.512 1.00 87.31 87 VAL A N 1
ATOM 654 C CA . VAL A 1 87 ? 5.132 3.281 -4.345 1.00 87.31 87 VAL A CA 1
ATOM 655 C C . VAL A 1 87 ? 5.484 3.533 -5.803 1.00 87.31 87 VAL A C 1
ATOM 657 O O . VAL A 1 87 ? 5.750 4.672 -6.189 1.00 87.31 87 VAL A O 1
ATOM 660 N N . TYR A 1 88 ? 5.478 2.474 -6.600 1.00 88.19 88 TYR A N 1
ATOM 661 C CA . TYR A 1 88 ? 5.874 2.492 -7.996 1.00 88.19 88 TYR A CA 1
ATOM 662 C C . TYR A 1 88 ? 4.881 1.765 -8.886 1.00 88.19 88 TYR A C 1
ATOM 664 O O . TYR A 1 88 ? 3.990 1.060 -8.411 1.00 88.19 88 TYR A O 1
ATOM 672 N N . THR A 1 89 ? 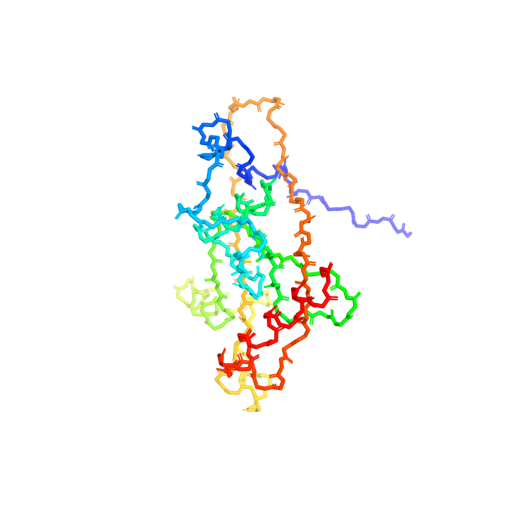5.022 1.974 -10.191 1.00 88.75 89 THR A N 1
ATOM 673 C CA . THR A 1 89 ? 4.176 1.345 -11.203 1.00 88.75 89 THR A CA 1
ATOM 674 C C . THR A 1 89 ? 5.037 0.651 -12.250 1.00 88.75 89 THR A C 1
ATOM 676 O O . THR A 1 89 ? 6.170 1.063 -12.499 1.00 88.75 89 THR A O 1
ATOM 679 N N . THR A 1 90 ? 4.518 -0.397 -12.894 1.00 88.00 90 THR A N 1
ATOM 680 C CA . THR A 1 90 ? 5.234 -1.088 -13.984 1.00 88.00 90 THR A CA 1
ATOM 681 C C . THR A 1 90 ? 5.591 -0.142 -15.132 1.00 88.00 90 THR A C 1
ATOM 683 O O . THR A 1 90 ? 6.674 -0.259 -15.695 1.00 88.00 90 THR A O 1
ATOM 686 N N . GLY A 1 91 ? 4.732 0.840 -15.435 1.00 88.19 91 GLY A N 1
ATOM 687 C CA . GLY A 1 91 ? 5.036 1.877 -16.427 1.00 88.19 91 GLY A CA 1
ATOM 688 C C . GLY A 1 91 ? 6.195 2.795 -16.017 1.00 88.19 91 GLY A C 1
ATOM 689 O O . GLY A 1 91 ? 7.062 3.079 -16.839 1.00 88.19 91 GLY A O 1
ATOM 690 N N . ALA A 1 92 ? 6.251 3.218 -14.748 1.00 89.44 92 ALA A N 1
ATOM 691 C CA . ALA A 1 92 ? 7.351 4.040 -14.238 1.00 89.44 92 ALA A CA 1
ATOM 692 C C . ALA A 1 92 ? 8.679 3.262 -14.204 1.00 89.44 92 ALA A C 1
ATOM 694 O O . ALA A 1 92 ? 9.704 3.781 -14.635 1.00 89.44 92 ALA A O 1
ATOM 695 N N . LEU A 1 93 ? 8.647 1.988 -13.792 1.00 89.75 93 LEU A N 1
ATOM 696 C CA . LEU A 1 93 ? 9.823 1.111 -13.790 1.00 89.75 93 LEU A CA 1
ATOM 697 C C . LEU A 1 93 ? 10.394 0.882 -15.194 1.00 89.75 93 LEU A C 1
ATOM 699 O O . LEU A 1 93 ? 11.610 0.902 -15.369 1.00 89.75 93 LEU A O 1
ATOM 703 N N . TYR A 1 94 ? 9.533 0.703 -16.198 1.00 90.88 94 TYR A N 1
ATOM 704 C CA . TYR A 1 94 ? 9.979 0.624 -17.586 1.00 90.88 94 TYR A CA 1
ATOM 705 C C . TYR A 1 94 ? 10.566 1.961 -18.075 1.00 90.88 94 TYR A C 1
ATOM 707 O O . TYR A 1 94 ? 11.601 1.973 -18.736 1.00 90.88 94 TYR A O 1
ATOM 715 N N . GLY A 1 95 ? 9.955 3.092 -17.700 1.00 91.44 95 GLY A N 1
ATOM 716 C CA . GLY A 1 95 ? 10.475 4.429 -18.005 1.00 91.44 95 GLY A CA 1
ATOM 717 C C . GLY A 1 95 ? 11.890 4.666 -17.462 1.00 91.44 95 GLY A C 1
ATOM 718 O O . GLY A 1 95 ? 12.753 5.141 -18.201 1.00 91.44 95 GLY A O 1
ATOM 719 N N . ASP A 1 96 ? 12.155 4.263 -16.217 1.00 92.50 96 ASP A N 1
ATOM 720 C CA . ASP A 1 96 ? 13.504 4.292 -15.634 1.00 92.50 96 ASP A CA 1
ATOM 721 C C . ASP A 1 96 ? 14.471 3.364 -16.371 1.00 92.50 96 ASP A C 1
ATOM 723 O O . ASP A 1 96 ? 15.610 3.746 -16.630 1.00 92.50 96 ASP A O 1
ATOM 727 N N . ALA A 1 97 ? 14.037 2.152 -16.733 1.00 93.06 97 ALA A N 1
ATOM 728 C CA . ALA A 1 97 ? 14.878 1.204 -17.459 1.00 93.06 97 ALA A CA 1
ATOM 729 C C . ALA A 1 97 ? 15.322 1.761 -18.823 1.00 93.06 97 ALA A C 1
ATOM 731 O O . ALA A 1 97 ? 16.497 1.641 -19.170 1.00 93.06 97 ALA A O 1
ATOM 732 N N . VAL A 1 98 ? 14.424 2.439 -19.546 1.00 95.06 98 VAL A N 1
ATOM 733 C CA . VAL A 1 98 ? 14.743 3.160 -20.792 1.00 95.06 98 VAL A CA 1
ATOM 734 C C . VAL A 1 98 ? 15.690 4.334 -20.520 1.00 95.06 98 VAL A C 1
ATOM 736 O O . VAL A 1 98 ? 16.687 4.493 -21.222 1.00 95.06 98 VAL A O 1
ATOM 739 N N . ALA A 1 99 ? 15.439 5.137 -19.481 1.00 96.31 99 ALA A N 1
ATOM 740 C CA . ALA A 1 99 ? 16.299 6.271 -19.121 1.00 96.31 99 ALA A CA 1
ATOM 741 C C . ALA A 1 99 ? 17.721 5.848 -18.694 1.00 96.31 99 ALA A C 1
ATOM 743 O O . ALA A 1 99 ? 18.675 6.605 -18.879 1.00 96.31 99 ALA A O 1
ATOM 744 N N . LEU A 1 100 ? 17.867 4.638 -18.147 1.00 95.56 100 LEU A N 1
ATOM 745 C CA . LEU A 1 100 ? 19.138 4.021 -17.759 1.00 95.56 100 LEU A CA 1
ATOM 746 C C . LEU A 1 100 ? 19.781 3.177 -18.878 1.00 95.56 100 LEU A C 1
ATOM 748 O O . LEU A 1 100 ? 20.907 2.714 -18.702 1.00 95.56 100 LEU A O 1
ATOM 752 N N . GLY A 1 101 ? 19.100 2.973 -20.013 1.00 96.38 101 GLY A N 1
ATOM 753 C CA . GLY A 1 101 ? 19.588 2.170 -21.143 1.00 96.38 101 GLY A CA 1
ATOM 754 C C . GLY A 1 101 ? 19.678 0.663 -20.865 1.00 96.38 101 GLY A C 1
ATOM 755 O O . GLY A 1 101 ? 20.560 -0.008 -21.402 1.00 96.38 101 GLY A O 1
ATOM 756 N N . VAL A 1 102 ? 18.812 0.135 -19.994 1.00 96.19 102 VAL A N 1
ATOM 757 C CA . VAL A 1 102 ? 18.774 -1.283 -19.574 1.00 96.19 102 VAL A CA 1
ATOM 758 C C . VAL A 1 102 ? 17.461 -1.993 -19.930 1.00 96.19 102 VAL A C 1
ATOM 760 O O . VAL A 1 102 ? 17.264 -3.144 -19.554 1.00 96.19 102 VAL A O 1
ATOM 763 N N . ASP A 1 103 ? 16.576 -1.334 -20.675 1.00 93.94 103 ASP A N 1
ATOM 764 C CA . ASP A 1 103 ? 15.257 -1.806 -21.127 1.00 93.94 103 ASP A CA 1
ATOM 765 C C . ASP A 1 103 ? 15.288 -3.074 -21.998 1.00 93.94 103 ASP A C 1
ATOM 767 O O . ASP A 1 103 ? 14.302 -3.807 -22.056 1.00 93.94 103 ASP A O 1
ATOM 771 N N . SER A 1 104 ? 16.435 -3.358 -22.621 1.00 92.00 104 SER A N 1
ATOM 772 C CA . SER A 1 104 ? 16.703 -4.579 -23.397 1.00 92.00 104 SER A CA 1
ATOM 773 C C . SER A 1 104 ? 17.005 -5.826 -22.550 1.00 92.00 104 SER A C 1
ATOM 775 O O . SER A 1 104 ? 17.238 -6.898 -23.105 1.00 92.00 104 SER A O 1
ATOM 777 N N . ASN A 1 105 ? 17.030 -5.714 -21.220 1.00 93.00 105 ASN A N 1
ATOM 778 C CA . ASN A 1 105 ? 17.237 -6.845 -20.319 1.00 93.00 105 ASN A CA 1
ATOM 779 C C . ASN A 1 105 ? 15.920 -7.607 -20.090 1.00 93.00 105 ASN A C 1
ATOM 781 O O . ASN A 1 105 ? 14.938 -7.014 -19.648 1.00 93.00 105 ASN A O 1
ATOM 785 N N . ASP A 1 106 ? 15.924 -8.928 -20.298 1.00 91.19 106 ASP A N 1
ATOM 786 C CA . ASP A 1 106 ? 14.754 -9.813 -20.143 1.00 91.19 106 ASP A CA 1
ATOM 787 C C . ASP A 1 106 ? 14.085 -9.761 -18.750 1.00 91.19 106 ASP A C 1
ATOM 789 O O . ASP A 1 106 ? 12.939 -10.180 -18.592 1.00 91.19 106 ASP A O 1
ATOM 793 N N . LEU A 1 107 ? 14.784 -9.256 -17.724 1.00 88.38 107 LEU A N 1
ATOM 794 C CA . LEU A 1 107 ? 14.248 -9.060 -16.373 1.00 88.38 107 LEU A CA 1
ATOM 795 C C . LEU A 1 107 ? 13.463 -7.748 -16.198 1.00 88.38 107 LEU A C 1
ATOM 797 O O . LEU A 1 107 ? 12.815 -7.574 -15.163 1.00 88.38 107 LEU A O 1
ATOM 801 N N . VAL A 1 108 ? 13.517 -6.814 -17.154 1.00 88.81 108 VAL A N 1
ATOM 802 C CA . VAL A 1 108 ? 12.753 -5.559 -17.100 1.00 88.81 108 VAL A CA 1
ATOM 803 C C . VAL A 1 108 ? 11.288 -5.842 -17.447 1.00 88.81 108 VAL A C 1
ATOM 805 O O . VAL A 1 108 ? 11.003 -6.291 -18.564 1.00 88.81 108 VAL A O 1
ATOM 808 N N . PRO A 1 109 ? 10.329 -5.550 -16.542 1.00 85.31 109 PRO A N 1
ATOM 809 C CA . PRO A 1 109 ? 8.914 -5.736 -16.830 1.00 85.31 109 PRO A CA 1
ATOM 810 C C . PRO A 1 109 ? 8.485 -4.867 -18.011 1.00 85.31 109 PRO A C 1
ATOM 812 O O . PRO A 1 109 ? 8.545 -3.639 -17.952 1.00 85.31 109 PRO A O 1
ATOM 815 N N . GLN A 1 110 ? 8.035 -5.515 -19.081 1.00 86.19 110 GLN A N 1
ATOM 816 C CA . GLN A 1 110 ? 7.516 -4.821 -20.252 1.00 86.19 110 GLN A CA 1
ATOM 817 C C . GLN A 1 110 ? 6.164 -4.155 -19.927 1.00 86.19 110 GLN A C 1
ATOM 819 O O . GLN A 1 110 ? 5.398 -4.690 -19.115 1.00 86.19 110 GLN A O 1
ATOM 824 N N . PRO A 1 111 ? 5.826 -3.013 -20.556 1.00 85.69 111 PRO A N 1
ATOM 825 C CA . PRO A 1 111 ? 4.509 -2.398 -20.426 1.00 85.69 111 PRO A CA 1
ATOM 826 C C . PRO A 1 111 ? 3.393 -3.393 -20.763 1.00 85.69 111 PRO A C 1
ATOM 828 O O . PRO A 1 111 ? 3.487 -4.118 -21.752 1.00 85.69 111 PRO A O 1
ATOM 831 N N . LEU A 1 112 ? 2.307 -3.413 -19.980 1.00 85.69 112 LEU A N 1
ATOM 832 C CA . LEU A 1 112 ? 1.207 -4.369 -20.189 1.00 85.69 112 LEU A CA 1
ATOM 833 C C . LEU A 1 112 ? 0.550 -4.229 -21.574 1.00 85.69 112 LEU A C 1
ATOM 835 O O . LEU A 1 112 ? 0.081 -5.219 -22.132 1.00 85.69 112 LEU A O 1
ATOM 839 N N . SER A 1 113 ? 0.586 -3.027 -22.158 1.00 84.06 113 SER A N 1
ATOM 840 C CA . SER A 1 113 ? 0.179 -2.758 -23.542 1.00 84.06 113 SER A CA 1
ATOM 841 C C . SER A 1 113 ? 0.908 -3.623 -24.574 1.00 84.06 113 SER A C 1
ATOM 843 O O . SER A 1 113 ? 0.326 -3.960 -25.597 1.00 84.06 113 SER A O 1
ATOM 845 N N . ASN A 1 114 ? 2.152 -4.031 -24.304 1.00 84.38 114 ASN A N 1
ATOM 846 C CA . ASN A 1 114 ? 2.932 -4.887 -25.204 1.00 84.38 114 ASN A CA 1
ATOM 847 C C . ASN A 1 114 ? 2.457 -6.353 -25.160 1.00 84.38 114 ASN A C 1
ATOM 849 O O . ASN A 1 114 ? 2.802 -7.134 -26.043 1.00 84.38 114 ASN A O 1
ATOM 853 N N . ILE A 1 115 ? 1.677 -6.731 -24.139 1.00 84.50 115 ILE A N 1
ATOM 854 C CA . ILE A 1 115 ? 1.051 -8.055 -24.010 1.00 84.50 115 ILE A CA 1
ATOM 855 C C . ILE A 1 115 ? -0.300 -8.070 -24.739 1.00 84.50 115 ILE A C 1
ATOM 857 O O . ILE A 1 115 ? -0.644 -9.059 -25.386 1.00 84.50 115 ILE A O 1
ATOM 861 N N . SER A 1 116 ? -1.085 -6.992 -24.629 1.00 87.00 116 SER A N 1
ATOM 862 C CA . SER A 1 116 ? -2.344 -6.820 -25.363 1.00 87.00 116 SER A CA 1
ATOM 863 C C . SER A 1 116 ? -2.831 -5.371 -25.333 1.00 87.00 116 SER A C 1
ATOM 865 O O . SER A 1 116 ? -2.773 -4.722 -24.287 1.00 87.00 116 SER A O 1
ATOM 867 N N . ASP A 1 117 ? -3.451 -4.920 -26.427 1.00 86.88 117 ASP A N 1
ATOM 868 C CA . ASP A 1 117 ? -4.184 -3.646 -26.497 1.00 86.88 117 ASP A CA 1
ATOM 869 C C . ASP A 1 117 ? -5.304 -3.541 -25.443 1.00 86.88 117 ASP A C 1
ATOM 871 O O . ASP A 1 117 ? -5.641 -2.442 -25.004 1.00 86.88 117 ASP A O 1
ATOM 875 N N . LEU A 1 118 ? -5.842 -4.674 -24.963 1.00 87.44 118 LEU A N 1
ATOM 876 C CA . LEU A 1 118 ? -6.791 -4.722 -23.838 1.00 87.44 118 LEU A CA 1
ATOM 877 C C . LEU A 1 118 ? -6.223 -4.128 -22.540 1.00 87.44 118 LEU A C 1
ATOM 879 O O . LEU A 1 118 ? -6.988 -3.697 -21.681 1.00 87.44 118 LEU A O 1
ATOM 883 N N . TYR A 1 119 ? -4.897 -4.097 -22.396 1.00 84.62 119 TYR A N 1
ATOM 884 C CA . TYR A 1 119 ? -4.195 -3.518 -21.252 1.00 84.62 119 TYR A CA 1
ATOM 885 C C . TYR A 1 119 ? -3.582 -2.143 -21.562 1.00 84.62 119 TYR A C 1
ATOM 887 O O . TYR A 1 119 ? -2.785 -1.634 -20.771 1.00 84.62 119 TYR A O 1
ATOM 895 N N . ALA A 1 120 ? -3.941 -1.507 -22.683 1.00 83.50 120 ALA A N 1
ATOM 896 C CA . ALA A 1 120 ? -3.526 -0.139 -22.977 1.00 83.50 120 ALA A CA 1
ATOM 897 C C . ALA A 1 120 ? -3.954 0.814 -21.843 1.00 83.50 120 ALA A C 1
ATOM 899 O O . ALA A 1 120 ? -5.106 0.827 -21.415 1.00 83.50 120 ALA A O 1
ATOM 900 N N . GLY A 1 121 ? -3.001 1.586 -21.311 1.00 79.06 121 GLY A N 1
ATOM 901 C CA . GLY A 1 121 ? -3.221 2.462 -20.152 1.00 79.06 121 GLY A CA 1
ATOM 902 C C . GLY A 1 121 ? -3.319 1.752 -18.791 1.00 79.06 121 GLY A C 1
ATOM 903 O O . GLY A 1 121 ? -3.407 2.431 -17.770 1.00 79.06 121 GLY A O 1
ATOM 904 N N . SER A 1 122 ? -3.261 0.417 -18.738 1.00 85.50 122 SER A N 1
ATOM 905 C CA . SER A 1 122 ? -3.217 -0.336 -17.479 1.00 85.50 122 SER A CA 1
ATOM 906 C C . SER A 1 122 ? -1.796 -0.412 -16.922 1.00 85.50 122 SER A C 1
ATOM 908 O O . SER A 1 122 ? -0.823 -0.565 -17.660 1.00 85.50 122 SER A O 1
ATOM 910 N N . THR A 1 123 ? -1.666 -0.373 -15.596 1.00 85.62 123 THR A N 1
ATOM 911 C CA . THR A 1 123 ? -0.391 -0.581 -14.900 1.00 85.62 123 THR A CA 1
ATOM 912 C C . THR A 1 123 ? -0.615 -1.348 -13.601 1.00 85.62 123 THR A C 1
ATOM 914 O O . THR A 1 123 ? -1.651 -1.187 -12.959 1.00 85.62 123 THR A O 1
ATOM 917 N N . VAL A 1 124 ? 0.367 -2.145 -13.177 1.00 84.94 124 VAL A N 1
ATOM 918 C CA . VAL A 1 124 ? 0.398 -2.684 -11.810 1.00 84.94 124 VAL A CA 1
ATOM 919 C C . VAL A 1 124 ? 1.100 -1.669 -10.915 1.00 84.94 124 VAL A C 1
ATOM 921 O O . VAL A 1 124 ? 2.149 -1.149 -11.299 1.00 84.94 124 VAL A O 1
ATOM 924 N N . SER A 1 125 ? 0.530 -1.402 -9.739 1.00 85.31 125 SER A N 1
ATOM 925 C CA . SER A 1 125 ? 1.147 -0.602 -8.675 1.00 85.31 125 SER A CA 1
ATOM 926 C C . SER A 1 125 ? 1.669 -1.516 -7.569 1.00 85.31 125 SER A C 1
ATOM 928 O O . SER A 1 125 ? 0.977 -2.444 -7.152 1.00 85.31 125 SER A O 1
ATOM 930 N N . PHE A 1 126 ? 2.872 -1.250 -7.074 1.00 84.69 126 PHE A N 1
ATOM 931 C CA . PHE A 1 126 ? 3.534 -2.030 -6.028 1.00 84.69 126 PHE A CA 1
ATOM 932 C C . PHE A 1 126 ? 4.421 -1.125 -5.170 1.00 84.69 126 PHE A C 1
ATOM 934 O O . PHE A 1 126 ? 4.866 -0.073 -5.620 1.00 84.69 126 PHE A O 1
ATOM 941 N N . ALA A 1 127 ? 4.694 -1.521 -3.928 1.00 85.62 127 ALA A N 1
ATOM 942 C CA . ALA A 1 127 ? 5.753 -0.893 -3.147 1.00 85.62 127 ALA A CA 1
ATOM 943 C C . ALA A 1 127 ? 7.082 -1.595 -3.434 1.00 85.62 127 ALA A C 1
ATOM 945 O O . ALA A 1 127 ? 7.143 -2.825 -3.458 1.00 85.62 127 ALA A O 1
ATOM 946 N N . LEU A 1 128 ? 8.147 -0.818 -3.602 1.00 83.12 128 LEU A N 1
ATOM 947 C CA . LEU A 1 128 ? 9.519 -1.311 -3.634 1.00 83.12 128 LEU A CA 1
ATOM 948 C C . LEU A 1 128 ? 10.334 -0.631 -2.537 1.00 83.12 128 LEU A C 1
ATOM 950 O O . LEU A 1 128 ? 10.115 0.536 -2.214 1.00 83.12 128 LEU A O 1
ATOM 954 N N . VAL A 1 129 ? 11.300 -1.351 -1.978 1.00 79.19 129 VAL A N 1
ATOM 955 C CA . VAL A 1 129 ? 12.318 -0.783 -1.096 1.00 79.19 129 VAL A CA 1
ATOM 956 C C . VAL A 1 129 ? 13.675 -1.320 -1.536 1.00 79.19 129 VAL A C 1
ATOM 958 O O . VAL A 1 129 ? 13.909 -2.527 -1.558 1.00 79.19 129 VAL A O 1
ATOM 961 N N . ALA A 1 130 ? 14.563 -0.419 -1.951 1.00 71.94 130 ALA A N 1
ATOM 962 C CA . ALA A 1 130 ? 15.929 -0.770 -2.311 1.00 71.94 130 ALA A CA 1
ATOM 963 C C . ALA A 1 130 ? 16.785 -0.732 -1.043 1.00 71.94 130 ALA A C 1
ATOM 965 O O . ALA A 1 130 ? 17.038 0.343 -0.499 1.00 71.94 130 ALA A O 1
ATOM 966 N N . ILE A 1 131 ? 17.225 -1.896 -0.561 1.00 65.62 131 ILE A N 1
ATOM 967 C CA . ILE A 1 131 ? 18.092 -1.981 0.617 1.00 65.62 131 ILE A CA 1
ATOM 968 C C . ILE A 1 131 ? 19.468 -2.477 0.173 1.00 65.62 131 ILE A C 1
ATOM 970 O O . ILE A 1 131 ? 19.645 -3.635 -0.199 1.00 65.62 131 ILE A O 1
ATOM 974 N N . SER A 1 132 ? 20.447 -1.577 0.218 1.00 54.84 132 SER A N 1
ATOM 975 C CA . SER A 1 132 ? 21.839 -1.868 -0.128 1.00 54.84 132 SER A CA 1
ATOM 976 C C . SER A 1 132 ? 22.652 -2.125 1.143 1.00 54.84 132 SER A C 1
ATOM 978 O O . SER A 1 132 ? 22.642 -1.276 2.039 1.00 54.84 132 SER A O 1
ATOM 980 N N . PRO A 1 133 ? 23.398 -3.240 1.246 1.00 52.69 133 PRO A N 1
ATOM 981 C CA . PRO A 1 133 ? 24.277 -3.472 2.382 1.00 52.69 133 PRO A CA 1
ATOM 982 C C . PRO A 1 133 ? 25.436 -2.471 2.382 1.00 52.69 133 PRO A C 1
ATOM 984 O O . PRO A 1 133 ? 26.311 -2.500 1.511 1.00 52.69 133 PRO A O 1
ATOM 987 N N . TRP A 1 134 ? 25.482 -1.599 3.390 1.00 46.41 134 TRP A N 1
ATOM 988 C CA . TRP A 1 134 ? 26.666 -0.785 3.645 1.00 46.41 134 TRP A CA 1
ATOM 989 C C . TRP A 1 134 ? 27.815 -1.695 4.092 1.00 46.41 134 TRP A C 1
ATOM 991 O O . TRP A 1 134 ? 27.725 -2.385 5.102 1.00 46.41 134 TRP A O 1
ATOM 1001 N N . LYS A 1 135 ? 28.935 -1.680 3.356 1.00 45.22 135 LYS A N 1
ATOM 1002 C CA . LYS A 1 135 ? 30.149 -2.471 3.659 1.00 45.22 135 LYS A CA 1
ATOM 1003 C C . LYS A 1 135 ? 30.896 -2.038 4.939 1.00 45.22 135 LYS A C 1
ATOM 1005 O O . LYS A 1 135 ? 32.028 -2.466 5.160 1.00 45.22 135 LYS A O 1
ATOM 1010 N N . THR A 1 136 ? 30.311 -1.184 5.772 1.00 51.19 136 THR A N 1
ATOM 1011 C CA . THR A 1 136 ? 30.909 -0.696 7.017 1.00 51.19 136 THR A CA 1
ATOM 1012 C C . THR A 1 136 ? 30.519 -1.586 8.197 1.00 51.19 136 THR A C 1
ATOM 1014 O O . THR A 1 136 ? 29.400 -2.073 8.307 1.00 51.19 136 THR A O 1
ATOM 1017 N N . GLN A 1 137 ? 31.477 -1.816 9.095 1.00 50.47 137 GLN A N 1
ATOM 1018 C CA . GLN A 1 137 ? 31.431 -2.823 10.166 1.00 50.47 137 GLN A CA 1
ATOM 1019 C C . GLN A 1 137 ? 30.517 -2.436 11.352 1.00 50.47 137 GLN A C 1
ATOM 1021 O O . GLN A 1 137 ? 30.853 -2.727 12.497 1.00 50.47 137 GLN A O 1
ATOM 1026 N N . TRP A 1 138 ? 29.409 -1.726 11.107 1.00 48.34 138 TRP A N 1
ATOM 1027 C CA . TRP A 1 138 ? 28.774 -0.873 12.117 1.00 48.34 138 TRP A CA 1
ATOM 1028 C C . TRP A 1 138 ? 28.264 -1.621 13.353 1.00 48.34 138 TRP A C 1
ATOM 1030 O O . TRP A 1 138 ? 28.414 -1.116 14.462 1.00 48.34 138 TRP A O 1
ATOM 1040 N N . ASN A 1 139 ? 27.738 -2.841 13.199 1.00 48.91 139 ASN A N 1
ATOM 1041 C CA . ASN A 1 139 ? 27.626 -3.773 14.318 1.00 48.91 139 ASN A CA 1
ATOM 1042 C C . ASN A 1 139 ? 27.460 -5.224 13.839 1.00 48.91 139 ASN A C 1
ATOM 1044 O O . ASN A 1 139 ? 26.627 -5.492 12.979 1.00 48.91 139 ASN A O 1
ATOM 1048 N N . LYS A 1 140 ? 28.190 -6.178 14.432 1.00 50.12 140 LYS A N 1
ATOM 1049 C CA . LYS A 1 140 ? 28.004 -7.619 14.159 1.00 50.12 140 LYS A CA 1
ATOM 1050 C C . LYS A 1 140 ? 26.787 -8.223 14.872 1.00 50.12 140 LYS A C 1
ATOM 1052 O O . LYS A 1 140 ? 26.427 -9.354 14.564 1.00 50.12 140 LYS A O 1
ATOM 1057 N N . THR A 1 141 ? 26.182 -7.505 15.821 1.00 50.22 141 THR A N 1
ATOM 1058 C CA . THR A 1 141 ? 24.967 -7.940 16.533 1.00 50.22 141 THR A CA 1
ATOM 1059 C C . THR A 1 141 ? 23.680 -7.289 16.020 1.00 50.22 141 THR A C 1
ATOM 1061 O O . THR A 1 141 ? 22.605 -7.634 16.503 1.00 50.22 141 THR A O 1
ATOM 1064 N N . LEU A 1 142 ? 23.756 -6.385 15.033 1.00 47.91 142 LEU A N 1
ATOM 1065 C CA . LEU A 1 142 ? 22.566 -5.925 14.314 1.00 47.91 142 LEU A CA 1
ATOM 1066 C C . LEU A 1 142 ? 22.137 -7.018 13.330 1.00 47.91 142 LEU A C 1
ATOM 1068 O O . LEU A 1 142 ? 22.849 -7.323 12.373 1.00 47.91 142 LEU A O 1
ATOM 1072 N N . LEU A 1 143 ? 20.985 -7.627 13.603 1.00 47.12 143 LEU A N 1
ATOM 1073 C CA . LEU A 1 143 ? 20.383 -8.631 12.733 1.00 47.12 143 LEU A CA 1
ATOM 1074 C C . LEU A 1 143 ? 19.846 -7.990 11.439 1.00 47.12 143 LEU A C 1
ATOM 1076 O O . LEU A 1 143 ? 19.450 -6.826 11.459 1.00 47.12 143 LEU A O 1
ATOM 1080 N N . PRO A 1 144 ? 19.766 -8.750 10.332 1.00 48.31 144 PRO A N 1
ATOM 1081 C CA . PRO A 1 144 ? 18.821 -8.502 9.242 1.00 48.31 144 PRO A CA 1
ATOM 1082 C C . PRO A 1 144 ? 17.420 -8.161 9.749 1.00 48.31 144 PRO A C 1
ATOM 1084 O O . PRO A 1 144 ? 16.972 -8.757 10.727 1.00 48.31 144 PRO A O 1
ATOM 1087 N N . LEU A 1 145 ? 16.711 -7.251 9.078 1.00 53.28 145 LEU A N 1
ATOM 1088 C CA . LEU A 1 145 ? 15.351 -6.916 9.465 1.00 53.28 145 LEU A CA 1
ATOM 1089 C C . LEU A 1 145 ? 14.398 -7.927 8.850 1.00 53.28 145 LEU A C 1
ATOM 1091 O O . LEU A 1 145 ? 14.473 -8.303 7.678 1.00 53.28 145 LEU A O 1
ATOM 1095 N N . GLU A 1 146 ? 13.518 -8.383 9.716 1.00 50.69 146 GLU A N 1
ATOM 1096 C CA . GLU A 1 146 ? 12.466 -9.313 9.409 1.00 50.69 146 GLU A CA 1
ATOM 1097 C C . GLU A 1 146 ? 11.248 -8.513 8.953 1.00 50.69 146 GLU A C 1
ATOM 1099 O O . GLU A 1 146 ? 10.690 -7.700 9.693 1.00 50.69 146 GLU A O 1
ATOM 1104 N N . TYR A 1 147 ? 10.845 -8.720 7.703 1.00 60.44 147 TYR A N 1
ATOM 1105 C CA . TYR A 1 147 ? 9.543 -8.267 7.246 1.00 60.44 147 TYR A CA 1
ATOM 1106 C C . TYR A 1 147 ? 8.470 -9.117 7.933 1.00 60.44 147 TYR A C 1
ATOM 1108 O O . TYR A 1 147 ? 8.178 -10.239 7.517 1.00 60.44 147 TYR A O 1
ATOM 1116 N N . THR A 1 148 ? 7.894 -8.584 9.007 1.00 68.25 148 THR A N 1
ATOM 1117 C CA . THR A 1 148 ? 6.785 -9.225 9.715 1.00 68.25 148 T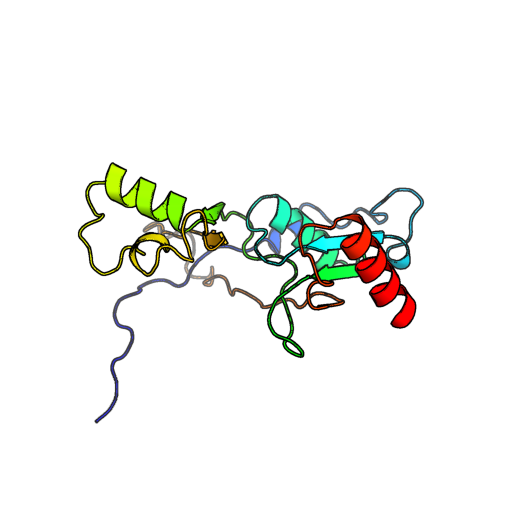HR A CA 1
ATOM 1118 C C . THR A 1 148 ? 5.476 -8.937 8.994 1.00 68.25 148 THR A C 1
ATOM 1120 O O . THR A 1 148 ? 5.093 -7.779 8.824 1.00 68.25 148 THR A O 1
ATOM 1123 N N . PHE A 1 149 ? 4.746 -9.985 8.612 1.00 77.69 149 PHE A N 1
ATOM 1124 C CA . PHE A 1 149 ? 3.412 -9.815 8.048 1.00 77.69 149 PHE A CA 1
ATOM 1125 C C . PHE A 1 149 ? 2.414 -9.393 9.137 1.00 77.69 149 PHE A C 1
ATOM 1127 O O . PHE A 1 149 ? 2.189 -10.146 10.083 1.00 77.69 149 PHE A O 1
ATOM 1134 N N . VAL A 1 150 ? 1.784 -8.219 8.988 1.00 78.56 150 VAL A N 1
ATOM 1135 C CA . VAL A 1 150 ? 0.774 -7.721 9.941 1.00 78.56 150 VAL A CA 1
ATOM 1136 C C . VAL A 1 150 ? -0.600 -7.556 9.261 1.00 78.56 150 VAL A C 1
ATOM 1138 O O . VAL A 1 150 ? -0.792 -6.613 8.483 1.00 78.56 150 VAL A O 1
ATOM 1141 N N . PRO A 1 151 ? -1.571 -8.458 9.512 1.00 86.56 151 PRO A N 1
ATOM 1142 C CA . PRO A 1 151 ? -2.885 -8.411 8.870 1.00 86.56 151 PRO A CA 1
ATOM 1143 C C . PRO A 1 151 ? -3.680 -7.172 9.287 1.00 86.56 151 PRO A C 1
ATOM 1145 O O . PRO A 1 151 ? -3.678 -6.786 10.456 1.00 86.56 151 PRO A O 1
ATOM 1148 N N . ALA A 1 152 ? -4.409 -6.576 8.344 1.00 88.94 152 ALA A N 1
ATOM 1149 C CA . ALA A 1 152 ? -5.451 -5.608 8.671 1.00 88.94 152 ALA A CA 1
ATOM 1150 C C . ALA A 1 152 ? -6.530 -6.248 9.565 1.00 88.94 152 ALA A C 1
ATOM 1152 O O . ALA A 1 152 ? -6.797 -7.446 9.461 1.00 88.94 152 ALA A O 1
ATOM 1153 N N . THR A 1 153 ? -7.184 -5.441 10.403 1.00 92.56 153 THR A N 1
ATOM 1154 C CA . THR A 1 153 ? -8.323 -5.862 11.240 1.00 92.56 153 THR A CA 1
ATOM 1155 C C . THR A 1 153 ? -9.444 -6.446 10.378 1.00 92.56 153 THR A C 1
ATOM 1157 O O . THR A 1 153 ? -10.097 -7.410 10.769 1.00 92.56 153 THR A O 1
ATOM 1160 N N . HIS A 1 154 ? -9.637 -5.878 9.183 1.00 92.62 154 HIS A N 1
ATOM 1161 C CA . HIS A 1 154 ? -10.581 -6.356 8.184 1.00 92.62 154 HIS A CA 1
ATOM 1162 C C . HIS A 1 154 ? -9.992 -6.254 6.768 1.00 92.62 154 HIS A C 1
ATOM 1164 O O . HIS A 1 154 ? -9.315 -5.281 6.432 1.00 92.62 154 HIS A O 1
ATOM 1170 N N . ASN A 1 155 ? -10.295 -7.235 5.919 1.00 90.88 155 ASN A N 1
ATOM 1171 C CA . ASN A 1 155 ? -9.768 -7.374 4.556 1.00 90.88 155 ASN A CA 1
ATOM 1172 C C . ASN A 1 155 ? -10.870 -7.665 3.503 1.00 90.88 155 ASN A C 1
ATOM 1174 O O . ASN A 1 155 ? -10.866 -8.731 2.883 1.00 90.88 155 ASN A O 1
ATOM 1178 N N . PRO A 1 156 ? -11.868 -6.778 3.324 1.00 90.44 156 PRO A N 1
ATOM 1179 C CA . PRO A 1 156 ? -12.924 -6.975 2.333 1.00 90.44 156 PRO A CA 1
ATOM 1180 C C . PRO A 1 156 ? -12.415 -6.849 0.887 1.00 90.44 156 PRO A C 1
ATOM 1182 O O . PRO A 1 156 ? -11.578 -6.008 0.560 1.00 90.44 156 PRO A O 1
ATOM 1185 N N . VAL A 1 157 ? -13.016 -7.618 -0.024 1.00 88.62 157 VAL A N 1
ATOM 1186 C CA . VAL A 1 157 ? -12.873 -7.375 -1.469 1.00 88.62 157 VAL A CA 1
ATOM 1187 C C . VAL A 1 157 ? -13.472 -6.015 -1.856 1.00 88.62 157 VAL A C 1
ATOM 1189 O O . VAL A 1 157 ? -14.331 -5.476 -1.153 1.00 88.62 157 VAL A O 1
ATOM 1192 N N . PHE A 1 158 ? -13.040 -5.453 -2.988 1.00 87.44 158 PHE A N 1
ATOM 1193 C CA . PHE A 1 158 ? -13.582 -4.187 -3.489 1.00 87.44 158 PHE A CA 1
ATOM 1194 C C . PHE A 1 158 ? -15.101 -4.269 -3.758 1.00 87.44 158 PHE A C 1
ATOM 1196 O O . PHE A 1 158 ? -15.563 -5.238 -4.368 1.00 87.44 158 PHE A O 1
ATOM 1203 N N . PRO A 1 159 ? -15.890 -3.253 -3.356 1.00 80.94 159 PRO A N 1
ATOM 1204 C CA . PRO A 1 159 ? -17.309 -3.185 -3.677 1.00 80.94 159 PRO A CA 1
ATOM 1205 C C . PRO A 1 159 ? -17.502 -2.741 -5.134 1.00 80.94 159 PRO A C 1
ATOM 1207 O O . PRO A 1 159 ? -17.442 -1.553 -5.424 1.00 80.94 159 PRO A O 1
ATOM 1210 N N . ALA A 1 160 ? -17.775 -3.688 -6.035 1.00 80.06 160 ALA A N 1
ATOM 1211 C CA . ALA A 1 160 ? -18.046 -3.460 -7.462 1.00 80.06 160 ALA A CA 1
ATOM 1212 C C . ALA A 1 160 ? -17.013 -2.553 -8.172 1.00 80.06 160 ALA A C 1
ATOM 1214 O O . ALA A 1 160 ? -16.005 -3.057 -8.659 1.00 80.06 160 ALA A O 1
ATOM 1215 N N . ASP A 1 161 ? -17.265 -1.242 -8.239 1.00 81.75 161 ASP A N 1
ATOM 1216 C CA . ASP A 1 161 ? -16.329 -0.247 -8.768 1.00 81.75 161 ASP A CA 1
ATOM 1217 C C . ASP A 1 161 ? -15.335 0.207 -7.672 1.00 81.75 161 ASP A C 1
ATOM 1219 O O . ASP A 1 161 ? -15.737 0.913 -6.740 1.00 81.75 161 ASP A O 1
ATOM 1223 N N . PRO A 1 162 ? -14.033 -0.131 -7.776 1.00 78.81 162 PRO A N 1
ATOM 1224 C CA . PRO A 1 162 ? -13.019 0.267 -6.800 1.00 78.81 162 PRO A CA 1
ATOM 1225 C C . PRO A 1 162 ? -12.727 1.777 -6.789 1.00 78.81 162 PRO A C 1
ATOM 1227 O O . PRO A 1 162 ? -12.026 2.241 -5.892 1.00 78.81 162 PRO A O 1
ATOM 1230 N N . LEU A 1 163 ? -13.235 2.553 -7.753 1.00 80.75 163 LEU A N 1
ATOM 1231 C CA . LEU A 1 163 ? -13.113 4.015 -7.789 1.00 80.75 163 LEU A CA 1
ATOM 1232 C C . LEU A 1 163 ? -14.284 4.722 -7.086 1.00 80.75 163 LEU A C 1
ATOM 1234 O O . LEU A 1 163 ? -14.213 5.925 -6.819 1.00 80.75 163 LEU A O 1
ATOM 1238 N N . ASN A 1 164 ? -15.346 3.994 -6.728 1.00 85.38 164 ASN A N 1
ATOM 1239 C CA . ASN A 1 164 ? -16.503 4.546 -6.034 1.00 85.38 164 ASN A CA 1
ATOM 1240 C C . ASN A 1 164 ? -16.206 4.742 -4.536 1.00 85.38 164 ASN A C 1
ATOM 1242 O O . ASN A 1 164 ? -16.448 3.875 -3.691 1.00 85.38 164 ASN A O 1
ATOM 1246 N N . THR A 1 165 ? -15.692 5.925 -4.198 1.00 87.25 165 THR A N 1
ATOM 1247 C CA . THR A 1 165 ? -15.306 6.309 -2.829 1.00 87.25 165 THR A CA 1
ATOM 1248 C C . THR A 1 165 ? -16.461 6.243 -1.825 1.00 87.25 165 THR A C 1
ATOM 1250 O O . THR A 1 165 ? -16.240 5.890 -0.666 1.00 87.25 165 THR A O 1
ATOM 1253 N N . THR A 1 166 ? -17.700 6.512 -2.248 1.00 90.12 166 THR A N 1
ATOM 1254 C CA . THR A 1 166 ? -18.898 6.385 -1.402 1.00 90.12 166 THR A CA 1
ATOM 1255 C C . THR A 1 166 ? -19.213 4.921 -1.087 1.00 90.12 166 THR A C 1
ATOM 1257 O O . THR A 1 166 ? -19.473 4.587 0.070 1.00 90.12 166 THR A O 1
ATOM 1260 N N . ALA A 1 167 ? -19.134 4.026 -2.077 1.00 88.31 167 ALA A N 1
ATOM 1261 C CA . ALA A 1 167 ? -19.314 2.588 -1.867 1.00 88.31 167 ALA A CA 1
ATOM 1262 C C . ALA A 1 167 ? -18.212 2.004 -0.966 1.00 88.31 167 ALA A C 1
ATOM 1264 O O . ALA A 1 167 ? -18.517 1.254 -0.039 1.00 88.31 167 ALA A O 1
ATOM 1265 N N . LEU A 1 168 ? -16.954 2.409 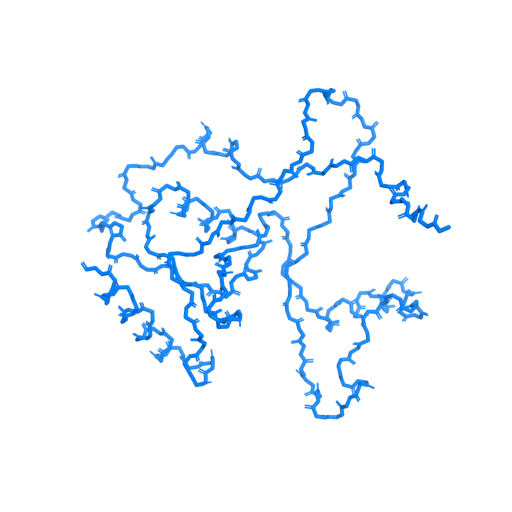-1.176 1.00 89.31 168 LEU A N 1
ATOM 1266 C CA . LEU A 1 168 ? -15.817 2.061 -0.314 1.00 89.31 168 LEU A CA 1
ATOM 1267 C C . LEU A 1 168 ? -16.023 2.504 1.139 1.00 89.31 168 LEU A C 1
ATOM 1269 O O . LEU A 1 168 ? -15.837 1.704 2.057 1.00 89.31 168 LEU A O 1
ATOM 1273 N N . TYR A 1 169 ? -16.447 3.752 1.358 1.00 91.25 169 TYR A N 1
ATOM 1274 C CA . TYR A 1 169 ? -16.747 4.274 2.693 1.00 91.25 169 TYR A CA 1
ATOM 1275 C C . TYR A 1 169 ? -17.834 3.448 3.396 1.00 91.25 169 TYR A C 1
ATOM 1277 O O . TYR A 1 169 ? -17.637 2.998 4.527 1.00 91.25 169 TYR A O 1
ATOM 1285 N N . HIS A 1 170 ? -18.962 3.195 2.726 1.00 93.00 170 HIS A N 1
ATOM 1286 C CA . HIS A 1 170 ? -20.050 2.408 3.308 1.00 93.00 170 HIS A CA 1
ATOM 1287 C C . HIS A 1 170 ? -19.646 0.954 3.576 1.00 93.00 170 HIS A C 1
ATOM 1289 O O . HIS A 1 170 ? -20.006 0.417 4.624 1.00 93.00 170 HIS A O 1
ATOM 1295 N N . ALA A 1 171 ? -18.861 0.336 2.689 1.00 92.81 171 ALA A N 1
ATOM 1296 C CA . ALA A 1 171 ? -18.320 -1.003 2.902 1.00 92.81 171 ALA A CA 1
ATOM 1297 C C . ALA A 1 171 ? -17.398 -1.050 4.133 1.00 92.81 171 ALA A C 1
ATOM 1299 O O . ALA A 1 171 ? -17.580 -1.911 4.992 1.00 92.81 171 ALA A O 1
ATOM 1300 N N . ALA A 1 172 ? -16.474 -0.093 4.279 1.00 93.00 172 ALA A N 1
ATOM 1301 C CA . ALA A 1 172 ? -15.565 -0.026 5.426 1.00 93.00 172 ALA A CA 1
ATOM 1302 C C . ALA A 1 172 ? -16.324 0.135 6.755 1.00 93.00 172 ALA A C 1
ATOM 1304 O O . ALA A 1 172 ? -16.092 -0.620 7.699 1.00 93.00 172 ALA A O 1
ATOM 1305 N N . VAL A 1 173 ? -17.283 1.068 6.809 1.00 94.12 173 VAL A N 1
ATOM 1306 C CA . VAL A 1 173 ? -18.130 1.295 7.993 1.00 94.12 173 VAL A CA 1
ATOM 1307 C C . VAL A 1 173 ? -18.986 0.069 8.318 1.00 94.12 173 VAL A C 1
ATOM 1309 O O . VAL A 1 173 ? -19.116 -0.285 9.489 1.00 94.12 173 VAL A O 1
ATOM 1312 N N . SER A 1 174 ? -19.565 -0.596 7.313 1.00 93.88 174 SER A N 1
ATOM 1313 C CA . SER A 1 174 ? -20.384 -1.793 7.534 1.00 93.88 174 SER A CA 1
ATOM 1314 C C . SER A 1 174 ? -19.565 -2.965 8.065 1.00 93.88 174 SER A C 1
ATOM 1316 O O . SER A 1 174 ? -20.048 -3.685 8.932 1.00 93.88 174 SER A O 1
ATOM 1318 N N . VAL A 1 175 ? -18.350 -3.175 7.557 1.00 93.00 175 VAL A N 1
ATOM 1319 C CA . VAL A 1 175 ? -17.496 -4.295 7.977 1.00 93.00 175 VAL A CA 1
ATOM 1320 C C . VAL A 1 175 ? -17.041 -4.128 9.428 1.00 93.00 175 VAL A C 1
ATOM 1322 O O . VAL A 1 175 ? -17.114 -5.087 10.189 1.00 93.00 175 VAL A O 1
ATOM 1325 N N . VAL A 1 176 ? -16.666 -2.911 9.836 1.00 92.75 176 VAL A N 1
ATOM 1326 C CA . VAL A 1 176 ? -16.313 -2.602 11.234 1.00 92.75 176 VAL A CA 1
ATOM 1327 C C . VAL A 1 176 ? -17.516 -2.792 12.167 1.00 92.75 176 VAL A C 1
ATOM 1329 O O . VAL A 1 176 ? -17.415 -3.497 13.170 1.00 92.75 176 VAL A O 1
ATOM 1332 N N . ARG A 1 177 ? -18.685 -2.238 11.810 1.00 91.25 177 ARG A N 1
ATOM 1333 C CA . ARG A 1 177 ? -19.909 -2.343 12.628 1.00 91.25 177 ARG A CA 1
ATOM 1334 C C . ARG A 1 177 ? -20.436 -3.766 12.790 1.00 91.25 177 ARG A C 1
ATOM 1336 O O . ARG A 1 177 ? -21.017 -4.061 13.822 1.00 91.25 177 ARG A O 1
ATOM 1343 N N . ASN A 1 178 ? -20.260 -4.625 11.788 1.00 88.38 178 ASN A N 1
ATOM 1344 C CA . ASN A 1 178 ? -20.737 -6.011 11.830 1.00 88.38 178 ASN A CA 1
ATOM 1345 C C . ASN A 1 178 ? -19.779 -6.960 12.578 1.00 88.38 178 ASN A C 1
ATOM 1347 O O . ASN A 1 178 ? -20.105 -8.133 12.747 1.00 88.38 178 ASN A O 1
ATOM 1351 N N . ALA A 1 179 ? -18.597 -6.477 12.973 1.00 77.94 179 ALA A N 1
ATOM 1352 C CA . ALA A 1 179 ? -17.591 -7.224 13.728 1.00 77.94 179 ALA A CA 1
ATOM 1353 C C . ALA A 1 179 ? -17.514 -6.816 15.215 1.00 77.94 179 ALA A C 1
ATOM 1355 O O . ALA A 1 179 ? -16.662 -7.338 15.934 1.00 77.94 179 ALA A O 1
ATOM 1356 N N . SER A 1 180 ? -18.367 -5.874 15.639 1.00 59.22 180 SER A N 1
ATOM 1357 C CA . SER A 1 180 ? -18.496 -5.355 17.011 1.00 59.22 180 SER A CA 1
ATOM 1358 C C . SER A 1 180 ? -19.711 -5.956 17.718 1.00 59.22 180 SER A C 1
ATOM 1360 O O . SER A 1 180 ? -19.595 -6.228 18.931 1.00 59.22 180 SER A O 1
#

Radius of gyration: 19.93 Å; chains: 1; bounding box: 52×48×52 Å

Sequence (180 aa):
ETNTVLGNVSQGLYYGCSSYNDFFPPPGANFKGLSADHVILVSHGYCGSTCSVFSSFIQQHNLAHTVAFGGYKDVAQQFFSFPGGQVYTTGALYGDAVALGVDSNDLVPQPLSNISDLYAGSTVSFALVAISPWKTQWNKTLLPLEYTFVPATHNPVFPADPLNTTALYHAAVSVVRNAS

Secondary structure (DSSP, 8-state):
------TT--S------TTHHHHS---S-SBTTB-GGG-EEEE-S---SHHHHHHHHHHHTT-SEEEE--SSTTS--BS---TT-EEEEHHHHHHHHHHTT-TTSTTSPPPGGGT-GGGTT---EEEE-------S-S-TT---------B-SB-PPP-SSTT-HHHHHHHHHHHHHTT-

Organism: Aphanomyces astaci (NCBI:txid112090)

Foldseek 3Di:
DDDDDPPDPPAFFDFDCPVVCVVPPDPVADDVPDAQLRAEDEEQAQAAEVVQVVQCVCQVVSNHAAEHEADDPPDFGARYFHYHWDKDKLVVQCVVCVVVVNNPDPPRRDQVVVVDVVCVVPIDIHTDDDTDDDPDPPDPPDHRDDPDGDGGNYYYYQDPDNVPVVSVVVVRVVVSVVVD